Protein AF-A0A532DYG7-F1 (afdb_monomer)

Solvent-accessible surface area (backbone atoms only — not comparable to full-atom values): 8992 Å² total; per-residue (Å²): 130,86,77,82,72,82,73,44,49,71,53,48,84,59,53,88,91,52,61,64,83,60,21,66,34,11,36,76,62,53,56,80,56,55,78,90,73,61,58,66,70,46,57,35,25,35,69,78,45,66,40,47,64,66,58,47,53,51,52,26,64,74,73,66,54,69,50,48,54,53,65,29,61,66,46,5,50,76,74,38,95,76,55,45,45,37,45,50,66,70,53,54,53,52,52,41,48,57,46,70,60,60,69,21,81,78,62,80,89,90,77,87,77,89,83,78,87,89,68,92,48,43,69,69,42,71,48,67,32,75,52,67,35,80,52,74,46,80,74,51,100,90,44,62,49,102

Nearest PDB structures (foldseek):
  4ffu-assembly1_D  TM=8.639E-01  e=2.431E-09  Sinorhizobium meliloti 1021
  1q6w-assembly2_C  TM=9.098E-01  e=3.555E-08  Archaeoglobus fulgidus DSM 4304
  4ffu-assembly2_K  TM=9.019E-01  e=3.109E-08  Sinorhizobium meliloti 1021
  6jql-assembly1_C  TM=9.135E-01  e=8.130E-06  Escherichia coli K-12
  8vwr-assembly1_B  TM=8.044E-01  e=3.975E-04  Comamonas testosteroni KF-1

Secondary structure (DSSP, 8-state):
-------TTS-----TTS-HHHHTSPB---SS--GGG--TT-EEEPPPEEPPHHHHHHHHHHHT---HHHH-HHHHHHT-TTSSPBPPHHHHHHHHHHTT--S-TT-------S----S--BTT-EE--EEE----EEEETTEEE-

Foldseek 3Di:
DPDDDPPAQVDFPQDPPDDRVQRRTGEDDDAADDLVNDDAFRKHKFDKDAAALCLQVVVCVVVVVCDCLAPPQCCCQPPNPNNGHFRDPVSVVVVQCVRVDYSHPNDDDPDDPDDDDPDTHHHGDMDMYMDGRHDKDCDDPRDIDD

Sequence (146 aa):
MSGFAPTVGVASTHPTNMPRDHSDLPVWNAENWFYEDWPVGQKIRSLRRTIAEGDSHLFNTLVLDIHPYVQDQMFAETQGIFGKRLVAGAFVFSAGLGLVATNCINAFSYGYDKLRFIKPVFIGDTIYSIRSNLDKKPKYKEMGLI

pLDDT: mean 89.7, std 11.92, range [41.62, 98.62]

Mean predicted aligned error: 5.38 Å

Radius of gyration: 18.51 Å; Cα contacts (8 Å, |Δi|>4): 210; chains: 1; bounding box: 52×38×47 Å

Structure (mmCIF, N/CA/C/O backbone):
data_AF-A0A532DYG7-F1
#
_entry.id   AF-A0A532DYG7-F1
#
loop_
_atom_site.group_PDB
_atom_site.id
_atom_site.type_symbol
_atom_site.label_atom_id
_atom_site.label_alt_id
_atom_site.label_comp_id
_atom_site.label_asym_id
_atom_site.label_entity_id
_atom_site.label_seq_id
_atom_site.pdbx_PDB_ins_code
_atom_site.Cartn_x
_atom_site.Cartn_y
_atom_site.Cartn_z
_atom_site.occupancy
_atom_site.B_iso_or_equiv
_atom_site.auth_seq_id
_atom_site.auth_comp_id
_atom_site.auth_asym_id
_atom_site.auth_atom_id
_atom_site.pdbx_PDB_model_num
ATOM 1 N N . MET A 1 1 ? 31.269 -13.4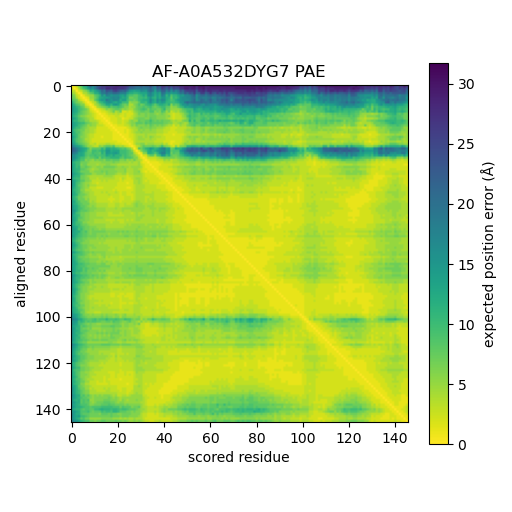57 -20.262 1.00 41.62 1 MET A N 1
ATOM 2 C CA . MET A 1 1 ? 30.630 -13.061 -18.990 1.00 41.62 1 MET A CA 1
ATOM 3 C C . MET A 1 1 ? 29.280 -13.751 -18.948 1.00 41.62 1 MET A C 1
ATOM 5 O O . MET A 1 1 ? 28.461 -13.467 -19.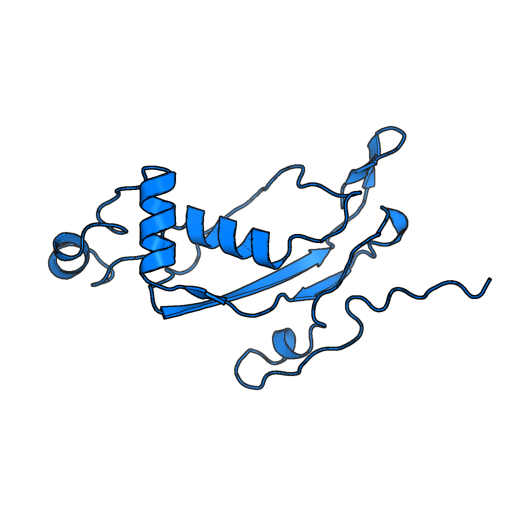810 1.00 41.62 1 MET A O 1
ATOM 9 N N . SER A 1 2 ? 29.087 -14.732 -18.065 1.00 46.19 2 SER A N 1
ATOM 10 C CA . SER A 1 2 ? 27.777 -15.366 -17.880 1.00 46.19 2 SER A CA 1
ATOM 11 C C . SER A 1 2 ? 26.797 -14.295 -17.403 1.00 46.19 2 SER A C 1
ATOM 13 O O . SER A 1 2 ? 27.028 -13.696 -16.353 1.00 46.19 2 SER A O 1
ATOM 15 N N . GLY A 1 3 ? 25.771 -14.004 -18.204 1.00 52.50 3 GLY A N 1
ATOM 16 C CA . GLY A 1 3 ? 24.754 -13.014 -17.865 1.00 52.50 3 GLY A CA 1
ATOM 17 C C . GLY A 1 3 ? 24.125 -13.347 -16.516 1.00 52.50 3 GLY A C 1
ATOM 18 O O . GLY A 1 3 ? 23.716 -14.483 -16.284 1.00 52.50 3 GLY A O 1
ATOM 19 N N . PHE A 1 4 ? 24.101 -12.373 -15.611 1.00 48.94 4 PHE A N 1
ATOM 20 C CA . PHE A 1 4 ? 23.389 -12.495 -14.349 1.00 48.94 4 PHE A CA 1
ATOM 21 C C . PHE A 1 4 ? 21.893 -12.589 -14.669 1.00 48.94 4 PHE A C 1
ATOM 23 O O . PHE A 1 4 ? 21.295 -11.615 -15.120 1.00 48.94 4 PHE A O 1
ATOM 30 N N . ALA A 1 5 ? 21.299 -13.773 -14.507 1.00 56.75 5 ALA A N 1
ATOM 31 C CA . ALA A 1 5 ? 19.856 -13.927 -14.633 1.00 56.75 5 ALA A CA 1
ATOM 32 C C . ALA A 1 5 ? 19.191 -13.208 -13.445 1.00 56.75 5 ALA A C 1
ATOM 34 O O . ALA A 1 5 ? 19.577 -13.477 -12.304 1.00 56.75 5 ALA A O 1
ATOM 35 N N . PRO A 1 6 ? 18.218 -12.307 -13.667 1.00 55.75 6 PRO A N 1
ATOM 36 C CA . PRO A 1 6 ? 17.517 -11.648 -12.574 1.00 55.75 6 PRO A CA 1
ATOM 37 C C . PRO A 1 6 ? 16.889 -12.691 -11.638 1.00 55.75 6 PRO A C 1
ATOM 39 O O . PRO A 1 6 ? 16.025 -13.461 -12.044 1.00 55.75 6 PRO A O 1
ATOM 42 N N . THR A 1 7 ? 17.316 -12.721 -10.374 1.00 56.41 7 THR A N 1
ATOM 43 C CA . THR A 1 7 ? 16.785 -13.629 -9.335 1.00 56.41 7 THR A CA 1
ATOM 44 C C . THR A 1 7 ? 15.514 -13.094 -8.667 1.00 56.41 7 THR A C 1
ATOM 46 O O . THR A 1 7 ? 14.953 -13.701 -7.753 1.00 56.41 7 THR A O 1
ATOM 49 N N . VAL A 1 8 ? 15.044 -11.944 -9.137 1.00 60.84 8 VAL A N 1
ATOM 50 C CA . VAL A 1 8 ? 13.891 -11.218 -8.622 1.00 60.84 8 VAL A CA 1
ATOM 51 C C . VAL A 1 8 ? 12.607 -11.908 -9.038 1.00 60.84 8 VAL A C 1
ATOM 53 O O . VAL A 1 8 ? 12.398 -12.168 -10.222 1.00 60.84 8 VAL A O 1
ATOM 56 N N . GLY A 1 9 ? 11.698 -12.135 -8.095 1.00 65.75 9 GLY A N 1
ATOM 57 C CA . GLY A 1 9 ? 10.432 -12.755 -8.455 1.00 65.75 9 GLY A CA 1
ATOM 58 C C . GLY A 1 9 ? 10.599 -14.225 -8.870 1.00 65.75 9 GLY A C 1
ATOM 59 O O . GLY A 1 9 ? 9.803 -14.728 -9.654 1.00 65.75 9 GLY A O 1
ATOM 60 N N . VAL A 1 10 ? 11.626 -14.918 -8.368 1.00 72.25 10 VAL A N 1
ATOM 61 C CA . VAL A 1 10 ? 11.889 -16.326 -8.720 1.00 72.25 10 VAL A CA 1
ATOM 62 C C . VAL A 1 10 ? 11.313 -17.305 -7.695 1.00 72.25 10 VAL A C 1
ATOM 64 O O . VAL A 1 10 ? 10.909 -18.404 -8.062 1.00 72.25 10 VAL A O 1
ATOM 67 N N . ALA A 1 11 ? 11.223 -16.916 -6.420 1.00 72.38 11 ALA A N 1
ATOM 68 C CA . ALA A 1 11 ? 10.722 -17.781 -5.355 1.00 72.38 11 ALA A CA 1
ATOM 69 C C . ALA A 1 11 ? 9.679 -17.073 -4.484 1.00 72.38 11 ALA A C 1
ATOM 71 O O . ALA A 1 11 ? 9.752 -15.866 -4.238 1.00 72.38 11 ALA A O 1
ATOM 72 N N . SER A 1 12 ? 8.714 -17.845 -3.990 1.00 81.62 12 SER A N 1
ATOM 73 C CA . SER A 1 12 ? 7.756 -17.405 -2.980 1.00 81.62 12 SER A CA 1
ATOM 74 C C . SER A 1 12 ? 8.029 -18.080 -1.637 1.00 81.62 12 SER A C 1
ATOM 76 O O . SER A 1 12 ? 8.619 -19.153 -1.564 1.00 81.62 12 SER A O 1
ATOM 78 N N . THR A 1 13 ? 7.555 -17.464 -0.555 1.00 80.44 13 THR A N 1
ATOM 79 C CA . THR A 1 13 ? 7.546 -18.056 0.790 1.00 80.44 13 THR A CA 1
ATOM 80 C C . THR A 1 13 ? 6.323 -18.937 1.074 1.00 80.44 13 THR A C 1
ATOM 82 O O . THR A 1 13 ? 6.209 -19.448 2.183 1.00 80.44 13 THR A O 1
ATOM 85 N N . HIS A 1 14 ? 5.399 -19.079 0.113 1.00 83.81 14 HIS A N 1
ATOM 86 C CA . HIS A 1 14 ? 4.172 -19.893 0.198 1.00 83.81 14 HIS A CA 1
ATOM 87 C C . HIS A 1 14 ? 3.432 -19.830 1.557 1.00 83.81 14 HIS A C 1
ATOM 89 O O . HIS A 1 14 ? 3.178 -20.861 2.182 1.00 83.81 14 HIS A O 1
ATOM 95 N N . PRO A 1 15 ? 3.085 -18.627 2.059 1.00 85.44 15 PRO A N 1
ATOM 96 C CA . PRO A 1 15 ? 2.367 -18.490 3.323 1.00 85.44 15 PRO A CA 1
ATOM 97 C C . PRO A 1 15 ? 0.960 -19.097 3.238 1.00 85.44 15 PRO A C 1
ATOM 99 O O . PRO A 1 15 ? 0.229 -18.857 2.283 1.00 85.44 15 PRO A O 1
ATOM 102 N N . THR A 1 16 ? 0.545 -19.819 4.277 1.00 88.38 16 THR A N 1
ATOM 103 C CA . THR A 1 16 ? -0.746 -20.534 4.325 1.00 88.38 16 THR A CA 1
ATOM 104 C C . THR A 1 16 ? -1.934 -19.670 4.758 1.00 88.38 16 THR A C 1
ATOM 106 O O . THR A 1 16 ? -3.073 -20.123 4.723 1.00 88.38 16 THR A O 1
ATOM 109 N N . ASN A 1 17 ? -1.692 -18.426 5.172 1.00 88.00 17 ASN A N 1
ATOM 110 C CA . ASN A 1 17 ? -2.698 -17.505 5.712 1.00 88.00 17 ASN A CA 1
ATOM 111 C C . ASN A 1 17 ? -3.091 -16.383 4.737 1.00 88.00 17 ASN A C 1
ATOM 113 O O . ASN A 1 17 ? -3.470 -15.288 5.154 1.00 88.00 17 ASN A O 1
ATOM 117 N N . MET A 1 18 ? -2.982 -16.641 3.437 1.00 90.50 18 MET A N 1
ATOM 118 C CA . MET A 1 18 ? -3.497 -15.778 2.376 1.00 90.50 18 MET A CA 1
ATOM 119 C C . MET A 1 18 ? -4.041 -16.640 1.228 1.00 90.50 18 MET A C 1
ATOM 121 O O . MET A 1 18 ? -3.767 -17.841 1.201 1.00 90.50 18 MET A O 1
ATOM 125 N N . PRO A 1 19 ? -4.810 -16.060 0.289 1.00 92.62 19 PRO A N 1
ATOM 126 C CA . PRO A 1 19 ? -5.271 -16.781 -0.892 1.00 92.62 19 PRO A CA 1
ATOM 127 C C . PRO A 1 19 ? -4.114 -17.452 -1.639 1.00 92.62 19 PRO A C 1
ATOM 129 O O . PRO A 1 19 ? -3.027 -16.882 -1.748 1.00 92.62 19 PRO A O 1
ATOM 132 N N . ARG A 1 20 ? -4.335 -18.674 -2.135 1.00 89.56 20 ARG A N 1
ATOM 133 C CA . ARG A 1 20 ? -3.271 -19.500 -2.727 1.00 89.56 20 ARG A CA 1
ATOM 134 C C . ARG A 1 20 ? -2.645 -18.854 -3.964 1.00 89.56 20 ARG A C 1
ATOM 136 O O . ARG A 1 20 ? -1.430 -18.835 -4.129 1.00 89.56 20 ARG A O 1
ATOM 143 N N . ASP A 1 21 ? -3.488 -18.261 -4.795 1.00 92.50 21 ASP A N 1
ATOM 144 C CA . ASP A 1 21 ? -3.090 -17.484 -5.964 1.00 92.50 21 ASP A CA 1
ATOM 145 C C . ASP A 1 21 ? -2.205 -16.280 -5.607 1.00 92.50 21 ASP A C 1
ATOM 147 O O . ASP A 1 21 ? -1.388 -15.863 -6.422 1.00 92.50 21 ASP A O 1
ATOM 151 N N . HIS A 1 22 ? -2.311 -15.749 -4.386 1.00 92.50 22 HIS A N 1
ATOM 152 C CA . HIS A 1 22 ? -1.414 -14.715 -3.874 1.00 92.50 22 HIS A CA 1
ATOM 153 C C . HIS A 1 22 ? -0.157 -15.316 -3.236 1.00 92.50 22 HIS A C 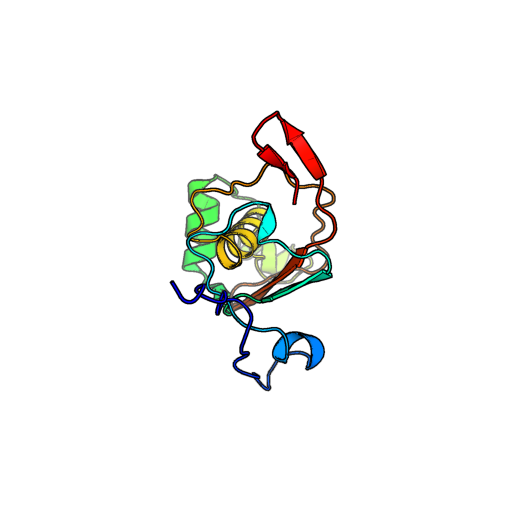1
ATOM 155 O O . HIS A 1 22 ? 0.939 -14.788 -3.426 1.00 92.50 22 HIS A O 1
ATOM 161 N N . SER A 1 23 ? -0.286 -16.415 -2.486 1.00 89.75 23 SER A N 1
ATOM 162 C CA . SER A 1 23 ? 0.847 -17.063 -1.818 1.00 89.75 23 SER A CA 1
ATOM 163 C C . SER A 1 23 ? 1.854 -17.636 -2.801 1.00 89.75 23 SER A C 1
ATOM 165 O O . SER A 1 23 ? 3.026 -17.726 -2.458 1.00 89.75 23 SER A O 1
ATOM 167 N N . ASP A 1 24 ? 1.428 -18.004 -4.005 1.00 90.00 24 ASP A N 1
ATOM 168 C CA . ASP A 1 24 ? 2.304 -18.541 -5.048 1.00 90.00 24 ASP A CA 1
ATOM 169 C C . ASP A 1 24 ? 3.053 -17.438 -5.809 1.00 90.00 24 ASP A C 1
ATOM 171 O O . ASP A 1 24 ? 4.044 -17.719 -6.483 1.00 90.00 24 ASP A O 1
ATOM 175 N N . LEU A 1 25 ? 2.649 -16.169 -5.647 1.00 88.56 25 LEU A N 1
ATOM 176 C CA . LEU A 1 25 ? 3.378 -15.051 -6.231 1.00 88.56 25 LEU A CA 1
ATOM 177 C C . LEU A 1 25 ? 4.745 -14.897 -5.567 1.00 88.56 25 LEU A C 1
ATOM 179 O O . LEU A 1 25 ? 4.838 -14.866 -4.330 1.00 88.56 25 LEU A O 1
ATOM 183 N N . PRO A 1 26 ? 5.799 -14.740 -6.375 1.00 85.31 26 PRO A N 1
ATOM 184 C CA . PRO A 1 26 ? 7.143 -14.647 -5.862 1.00 85.31 26 PRO A CA 1
ATOM 185 C C . PRO A 1 26 ? 7.362 -13.319 -5.127 1.00 85.31 26 PRO A C 1
ATOM 187 O O . PRO A 1 26 ? 6.722 -12.297 -5.413 1.00 85.31 26 PRO A O 1
ATOM 190 N N . VAL A 1 27 ? 8.258 -13.356 -4.142 1.00 75.81 27 VAL A N 1
ATOM 191 C CA . VAL A 1 27 ? 8.564 -12.215 -3.277 1.00 75.81 27 VAL A CA 1
ATOM 192 C C . VAL A 1 27 ? 9.711 -11.397 -3.869 1.00 75.81 27 VAL A C 1
ATOM 194 O O . VAL A 1 27 ? 10.610 -11.911 -4.530 1.00 75.81 27 VAL A O 1
ATOM 197 N N . TRP A 1 28 ? 9.607 -10.095 -3.634 1.00 70.69 28 TRP A N 1
ATOM 198 C CA . TRP A 1 28 ? 10.569 -9.025 -3.866 1.00 70.69 28 TRP A CA 1
ATOM 199 C C . TRP A 1 28 ? 12.063 -9.364 -4.010 1.00 70.69 28 TRP A C 1
ATOM 201 O O . TRP A 1 28 ? 12.585 -10.081 -3.162 1.00 70.69 28 TRP A O 1
ATOM 211 N N . ASN A 1 29 ? 12.737 -8.706 -4.978 1.00 58.03 29 ASN A N 1
ATOM 212 C CA . ASN A 1 29 ? 14.034 -8.000 -4.828 1.00 58.03 29 ASN A CA 1
ATOM 213 C C . ASN A 1 29 ? 14.575 -7.390 -6.159 1.00 58.03 29 ASN A C 1
ATOM 215 O O . ASN A 1 29 ? 15.327 -8.081 -6.823 1.00 58.03 29 ASN A O 1
ATOM 219 N N . ALA A 1 30 ? 14.260 -6.152 -6.584 1.00 60.59 30 ALA A N 1
ATOM 220 C CA . ALA A 1 30 ? 14.904 -5.534 -7.775 1.00 60.59 30 ALA A CA 1
ATOM 221 C C . ALA A 1 30 ? 15.726 -4.283 -7.426 1.00 60.59 30 ALA A C 1
ATOM 223 O O . ALA A 1 30 ? 15.167 -3.296 -6.945 1.00 60.59 30 ALA A O 1
ATOM 224 N N . GLU A 1 31 ? 17.026 -4.300 -7.740 1.00 66.56 31 GLU A N 1
ATOM 225 C CA . GLU A 1 31 ? 17.945 -3.178 -7.466 1.00 66.56 31 GLU A CA 1
ATOM 226 C C . GLU A 1 31 ? 18.460 -2.461 -8.726 1.00 66.56 31 GLU A C 1
ATOM 228 O O . GLU A 1 31 ? 18.803 -1.287 -8.651 1.00 66.56 31 GLU A O 1
ATOM 233 N N . ASN A 1 32 ? 18.487 -3.108 -9.900 1.00 73.00 32 ASN A N 1
ATOM 234 C CA . ASN A 1 32 ? 19.091 -2.517 -11.105 1.00 73.00 32 ASN A CA 1
ATOM 235 C C . ASN A 1 32 ? 18.407 -2.947 -12.414 1.00 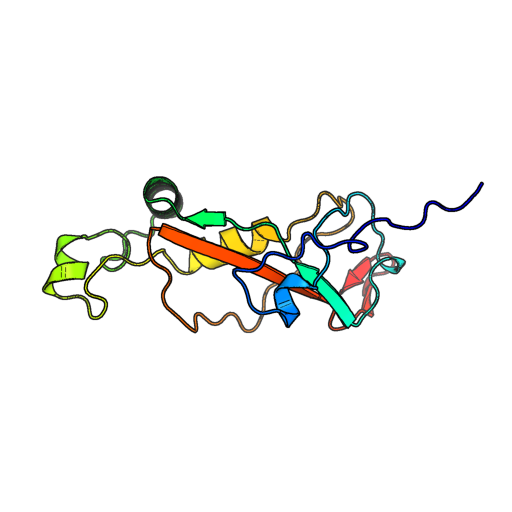73.00 32 ASN A C 1
ATOM 237 O O . ASN A 1 32 ? 19.053 -3.444 -13.331 1.00 73.00 32 ASN A O 1
ATOM 241 N N . TRP A 1 33 ? 17.084 -2.823 -12.481 1.00 82.62 33 TRP A N 1
ATOM 242 C CA . TRP A 1 33 ? 16.339 -3.100 -13.710 1.00 82.62 33 TRP A CA 1
ATOM 243 C C . TRP A 1 33 ? 16.350 -1.899 -14.652 1.00 82.62 33 TRP A C 1
ATOM 245 O O . TRP A 1 33 ? 16.225 -0.755 -14.216 1.00 82.62 33 TRP A O 1
ATOM 255 N N . PHE A 1 34 ? 16.472 -2.170 -15.945 1.00 87.25 34 PHE A N 1
ATOM 256 C CA . PHE A 1 34 ? 16.175 -1.225 -17.017 1.00 87.25 34 PHE A CA 1
ATOM 257 C C . PHE A 1 34 ? 14.798 -1.514 -17.583 1.00 87.25 34 PHE A C 1
ATOM 259 O O . PHE A 1 34 ? 14.172 -2.502 -17.211 1.00 87.25 34 PHE A O 1
ATOM 266 N N . TYR A 1 35 ? 14.320 -0.657 -18.487 1.00 88.44 35 TYR A N 1
ATOM 267 C CA . TYR A 1 35 ? 13.039 -0.835 -19.163 1.00 88.44 35 TYR A CA 1
ATOM 268 C C . TYR A 1 35 ? 12.896 -2.297 -19.620 1.00 88.44 35 TYR A C 1
ATOM 270 O O . TYR A 1 35 ? 11.953 -2.973 -19.220 1.00 88.44 35 TYR A O 1
ATOM 278 N N . GLU A 1 36 ? 13.852 -2.827 -20.381 1.00 86.50 36 GLU A N 1
ATOM 279 C CA . GLU A 1 36 ? 13.917 -4.179 -20.966 1.00 86.50 36 GLU A CA 1
ATOM 280 C C . GLU A 1 36 ? 13.638 -5.316 -19.971 1.00 86.50 36 GLU A C 1
ATOM 282 O O . GLU A 1 36 ? 13.007 -6.299 -20.355 1.00 86.50 36 GLU A O 1
ATOM 287 N N . ASP A 1 37 ? 13.990 -5.138 -18.698 1.00 84.81 37 ASP A N 1
ATOM 288 C CA . ASP A 1 37 ? 13.852 -6.146 -17.642 1.00 84.81 37 ASP A CA 1
ATOM 289 C C . ASP A 1 37 ? 12.436 -6.232 -17.042 1.00 84.81 37 ASP A C 1
ATOM 291 O O . ASP A 1 37 ? 12.204 -7.003 -16.112 1.00 84.81 37 ASP A O 1
ATOM 295 N N . TRP A 1 38 ? 11.477 -5.454 -17.563 1.00 84.81 38 TRP A N 1
ATOM 296 C CA . TRP A 1 38 ? 10.069 -5.464 -17.149 1.00 84.81 38 TRP A CA 1
ATOM 297 C C . TRP A 1 38 ? 9.190 -6.249 -18.130 1.00 84.81 38 TRP A C 1
ATOM 299 O O . TRP A 1 38 ? 8.589 -5.656 -19.034 1.00 84.81 38 TRP A O 1
ATOM 309 N N . PRO A 1 39 ? 9.065 -7.578 -17.969 1.00 85.50 39 PRO A N 1
ATOM 310 C CA . PRO A 1 39 ? 8.146 -8.364 -18.773 1.00 85.50 39 PRO A CA 1
ATOM 311 C C . PRO A 1 39 ? 6.693 -8.016 -18.436 1.00 85.50 39 PRO A C 1
ATOM 313 O O . PRO A 1 39 ? 6.299 -7.945 -17.266 1.00 85.50 39 PRO A O 1
ATOM 316 N N . VAL A 1 40 ? 5.884 -7.825 -19.478 1.00 91.06 40 VAL A N 1
ATOM 317 C CA . VAL A 1 40 ? 4.427 -7.678 -19.361 1.00 91.06 40 VAL A CA 1
ATOM 318 C C . VAL A 1 40 ? 3.828 -8.981 -18.823 1.00 91.06 40 VAL A C 1
ATOM 320 O O . VAL A 1 40 ? 4.267 -10.074 -19.174 1.00 91.06 40 VAL A O 1
ATOM 323 N N . GLY A 1 41 ? 2.837 -8.869 -17.940 1.00 90.88 41 GLY A N 1
ATOM 324 C CA . GLY A 1 41 ? 2.180 -9.999 -17.282 1.00 90.88 41 GLY A CA 1
ATOM 325 C C . GLY A 1 41 ? 2.889 -10.500 -16.023 1.00 90.88 41 GLY A C 1
ATOM 326 O O . GLY A 1 41 ? 2.289 -11.253 -15.254 1.00 90.88 41 GLY A O 1
ATOM 327 N N . GLN A 1 42 ? 4.123 -10.061 -15.756 1.00 87.88 42 GLN A N 1
ATOM 328 C CA . GLN A 1 42 ? 4.820 -10.405 -14.520 1.00 87.88 42 GLN A CA 1
ATOM 329 C C . GLN A 1 42 ? 4.068 -9.868 -13.305 1.00 87.88 42 GLN A C 1
ATOM 331 O O . GLN A 1 42 ? 3.661 -8.702 -13.261 1.00 87.88 42 GLN A O 1
ATOM 336 N N . LYS A 1 43 ? 3.931 -10.734 -12.300 1.00 90.19 43 LYS A N 1
ATOM 337 C CA . LYS A 1 43 ? 3.343 -10.404 -11.008 1.00 90.19 43 LYS A CA 1
ATOM 338 C C . LYS A 1 43 ? 4.336 -10.672 -9.893 1.00 90.19 43 LYS A C 1
ATOM 340 O O . LYS A 1 43 ? 4.978 -11.718 -9.870 1.00 90.19 43 LYS A O 1
ATOM 345 N N . ILE A 1 44 ? 4.413 -9.743 -8.953 1.00 88.75 44 ILE A N 1
ATOM 346 C CA . ILE A 1 44 ? 5.192 -9.884 -7.722 1.00 88.75 44 ILE A CA 1
ATOM 347 C C . ILE A 1 44 ? 4.328 -9.471 -6.538 1.00 88.75 44 ILE A C 1
ATOM 349 O O . ILE A 1 44 ? 3.421 -8.646 -6.689 1.00 88.75 44 ILE A O 1
ATOM 353 N N . ARG A 1 45 ? 4.634 -9.998 -5.352 1.00 91.38 45 ARG A N 1
ATOM 354 C CA . ARG A 1 45 ? 4.049 -9.493 -4.106 1.00 91.38 45 ARG A CA 1
ATOM 355 C C . ARG A 1 45 ? 5.102 -8.950 -3.156 1.00 91.38 45 ARG A C 1
ATOM 357 O O . ARG A 1 45 ? 6.257 -9.380 -3.151 1.00 91.38 45 ARG A O 1
ATOM 364 N N . SER A 1 46 ? 4.659 -8.041 -2.304 1.00 90.50 46 SER A N 1
ATOM 365 C CA . SER A 1 46 ? 5.453 -7.520 -1.204 1.00 90.50 46 SER A CA 1
ATOM 366 C C . SER A 1 46 ? 5.498 -8.474 -0.007 1.00 90.50 46 SER A C 1
ATOM 368 O O . SER A 1 46 ? 4.761 -9.465 0.090 1.00 90.50 46 SER A O 1
ATOM 370 N N . LEU A 1 47 ? 6.322 -8.106 0.975 1.00 88.56 47 LEU A N 1
ATOM 371 C CA . LEU A 1 47 ? 6.145 -8.563 2.350 1.00 88.56 47 LEU A CA 1
ATOM 372 C C . LEU A 1 47 ? 4.817 -8.044 2.930 1.00 88.56 47 LEU A C 1
ATOM 374 O O . LEU A 1 47 ? 4.154 -7.173 2.361 1.00 88.56 47 LEU A O 1
ATOM 378 N N . ARG A 1 48 ? 4.424 -8.607 4.072 1.00 92.06 48 ARG A N 1
ATOM 379 C CA . ARG A 1 48 ? 3.240 -8.180 4.823 1.00 92.06 48 ARG A CA 1
ATOM 380 C C . ARG A 1 48 ? 3.621 -7.097 5.827 1.00 92.06 48 ARG A C 1
ATOM 382 O O . ARG A 1 48 ? 4.694 -7.171 6.420 1.00 92.06 48 ARG A O 1
ATOM 389 N N . ARG A 1 49 ? 2.717 -6.148 6.054 1.00 94.38 49 ARG A N 1
ATOM 390 C CA . ARG A 1 49 ? 2.845 -5.099 7.067 1.00 94.38 49 ARG A CA 1
ATOM 391 C C . ARG A 1 49 ? 1.560 -5.003 7.871 1.00 94.38 49 ARG A C 1
ATOM 393 O O . ARG A 1 49 ? 0.501 -4.743 7.309 1.00 94.38 49 ARG A O 1
ATOM 400 N N . THR A 1 50 ? 1.666 -5.193 9.178 1.00 97.75 50 THR A N 1
ATOM 401 C CA . THR A 1 50 ? 0.590 -4.887 10.124 1.00 97.75 50 THR A CA 1
ATOM 402 C C . THR A 1 50 ? 0.613 -3.399 10.438 1.00 97.75 50 THR A C 1
ATOM 404 O O . THR A 1 50 ? 1.678 -2.852 10.717 1.00 97.75 50 THR A O 1
ATOM 407 N N . ILE A 1 51 ? -0.541 -2.740 10.363 1.00 98.19 51 ILE A N 1
ATOM 408 C CA . ILE A 1 51 ? -0.662 -1.311 10.650 1.00 98.19 51 ILE A CA 1
ATOM 409 C C . ILE A 1 51 ? -0.880 -1.123 12.148 1.00 98.19 51 ILE A C 1
ATOM 411 O O . ILE A 1 51 ? -1.881 -1.578 12.701 1.00 98.19 51 ILE A O 1
ATOM 415 N N . ALA A 1 52 ? 0.061 -0.447 12.802 1.00 98.06 52 ALA A N 1
ATOM 416 C CA . ALA A 1 52 ? -0.036 -0.108 14.215 1.00 98.06 52 ALA A CA 1
ATOM 417 C C . ALA A 1 52 ? -0.754 1.237 14.435 1.00 98.06 52 ALA A C 1
ATOM 419 O O . ALA A 1 52 ? -0.815 2.080 13.542 1.00 98.06 52 ALA A O 1
ATOM 420 N N . GLU A 1 53 ? -1.240 1.467 15.659 1.00 97.69 53 GLU A N 1
ATOM 421 C CA . GLU A 1 53 ? -1.829 2.750 16.081 1.00 97.69 53 GLU A CA 1
ATOM 422 C C . GLU A 1 53 ? -0.865 3.921 15.844 1.00 97.69 53 GLU A C 1
ATOM 424 O O . GLU A 1 53 ? -1.236 4.934 15.253 1.00 97.69 53 GLU A O 1
ATOM 429 N N . GLY A 1 54 ? 0.395 3.751 16.260 1.00 98.12 54 GLY A N 1
ATOM 430 C CA . GLY A 1 54 ? 1.427 4.777 16.125 1.00 98.12 54 GLY A CA 1
ATOM 431 C C . GLY A 1 54 ? 1.697 5.166 14.672 1.00 98.12 54 GLY A C 1
ATOM 432 O O . GLY A 1 54 ? 1.890 6.345 14.396 1.00 98.12 54 GLY A O 1
ATOM 433 N N . ASP A 1 55 ? 1.633 4.210 13.740 1.00 97.44 55 ASP A N 1
ATOM 434 C CA . ASP A 1 55 ? 1.794 4.479 12.309 1.00 97.44 55 ASP A CA 1
ATOM 435 C C . ASP A 1 55 ? 0.676 5.393 11.789 1.00 97.44 55 ASP A C 1
ATOM 437 O O . ASP A 1 55 ? 0.940 6.376 11.094 1.00 97.44 55 ASP A O 1
ATOM 441 N N . SER A 1 56 ? -0.575 5.069 12.141 1.00 97.62 56 SER A N 1
ATOM 442 C CA . SER A 1 56 ? -1.748 5.846 11.733 1.00 97.62 56 SER A CA 1
ATOM 443 C C . SER A 1 56 ? -1.705 7.248 12.333 1.00 97.62 56 SER A C 1
ATOM 445 O O . SER A 1 56 ? -1.896 8.230 11.621 1.00 97.62 56 SER A O 1
ATOM 447 N N . HIS A 1 57 ? -1.401 7.357 13.629 1.00 97.94 57 HIS A N 1
ATOM 448 C CA . HIS A 1 57 ? -1.304 8.646 14.304 1.00 97.94 57 HIS A CA 1
ATOM 449 C C . HIS A 1 57 ? -0.183 9.518 13.718 1.00 97.94 57 HIS A C 1
ATOM 451 O O . HIS A 1 57 ? -0.401 10.699 13.436 1.00 97.94 57 HIS A O 1
ATOM 457 N N . LEU A 1 58 ? 1.002 8.940 13.488 1.00 98.44 58 LEU A N 1
ATOM 458 C CA . LEU A 1 58 ? 2.142 9.651 12.913 1.00 98.44 58 LEU A CA 1
ATOM 459 C C . LEU A 1 58 ? 1.832 10.162 11.504 1.00 98.44 58 LEU A C 1
ATOM 461 O O . LEU A 1 58 ? 2.101 11.322 11.210 1.00 98.44 58 LEU A O 1
ATOM 465 N N . PHE A 1 59 ? 1.242 9.331 10.641 1.00 98.25 59 PHE A N 1
ATOM 466 C CA . PHE A 1 59 ? 0.863 9.767 9.298 1.00 98.25 59 PHE A CA 1
ATOM 467 C C . PHE A 1 59 ? -0.156 10.909 9.350 1.00 98.25 59 PHE A C 1
ATOM 469 O O . PHE A 1 59 ? 0.066 11.955 8.744 1.00 98.25 59 PHE A O 1
ATOM 476 N N . ASN A 1 60 ? -1.240 10.727 10.108 1.00 98.06 60 ASN A N 1
ATOM 477 C CA . ASN A 1 60 ? -2.328 11.698 10.216 1.00 98.06 60 ASN A CA 1
ATOM 478 C C . ASN A 1 60 ? -1.823 13.062 10.701 1.00 98.06 60 ASN A C 1
ATOM 480 O O . ASN A 1 60 ? -2.182 14.095 10.143 1.00 98.06 60 ASN A O 1
ATOM 484 N N . THR A 1 61 ? -0.945 13.077 11.706 1.00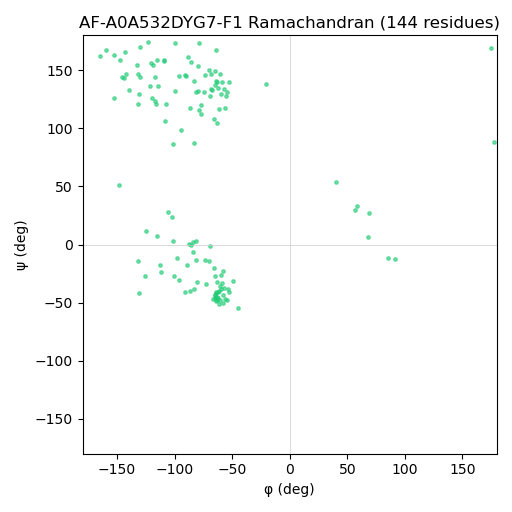 97.88 61 THR A N 1
ATOM 485 C CA . THR A 1 61 ? -0.359 14.317 12.238 1.00 97.88 61 THR A CA 1
ATOM 486 C C . THR A 1 61 ? 0.672 14.942 11.303 1.00 97.88 61 THR A C 1
ATOM 488 O O . THR A 1 61 ? 0.723 16.165 11.205 1.00 97.88 61 THR A O 1
ATOM 491 N N . LEU A 1 62 ? 1.442 14.133 10.569 1.00 98.31 62 LEU A N 1
ATOM 492 C CA . LEU A 1 62 ? 2.403 14.617 9.578 1.00 98.31 62 LEU A CA 1
ATOM 493 C C . LEU A 1 62 ? 1.717 15.358 8.422 1.00 98.31 62 LEU A C 1
ATOM 495 O O . LEU A 1 62 ? 2.227 16.378 7.965 1.00 98.31 62 LEU A O 1
ATOM 499 N N . VAL A 1 63 ? 0.578 14.848 7.945 1.00 97.62 63 VAL A N 1
ATOM 500 C CA . VAL A 1 63 ? -0.146 15.422 6.793 1.00 97.62 63 VAL A CA 1
ATOM 501 C C . VAL A 1 63 ? -1.358 16.270 7.185 1.00 97.62 63 VAL A C 1
ATOM 503 O O . VAL A 1 63 ? -2.061 16.766 6.307 1.00 97.62 63 VAL A O 1
ATOM 506 N N . LEU A 1 64 ? -1.598 16.446 8.488 1.00 97.19 64 LEU A N 1
ATOM 507 C CA . LEU A 1 64 ? -2.753 17.147 9.058 1.00 97.19 64 LEU A CA 1
ATOM 508 C C . LEU A 1 64 ? -4.117 16.555 8.640 1.00 97.19 64 LEU A C 1
ATOM 510 O O . LEU A 1 64 ? -5.110 17.277 8.545 1.00 97.19 64 LEU A O 1
ATOM 514 N N . ASP A 1 65 ? -4.190 15.235 8.438 1.00 96.75 65 ASP A N 1
ATOM 515 C CA . ASP A 1 65 ? -5.460 14.516 8.270 1.00 96.75 65 ASP A CA 1
ATOM 516 C C . ASP A 1 65 ? -6.059 14.186 9.644 1.00 96.75 65 ASP A C 1
ATOM 518 O O . ASP A 1 65 ? -5.809 13.138 10.240 1.00 96.75 65 ASP A O 1
ATOM 522 N N . ILE A 1 66 ? -6.830 15.135 10.172 1.00 96.56 66 ILE A N 1
ATOM 523 C CA . ILE A 1 66 ? -7.457 15.078 11.503 1.00 96.56 66 ILE A CA 1
ATOM 524 C C . ILE A 1 66 ? -8.949 14.721 11.418 1.00 96.56 66 ILE A C 1
ATOM 526 O O . ILE A 1 66 ? -9.732 15.070 12.302 1.00 96.56 66 ILE A O 1
ATOM 530 N N . HIS A 1 67 ? -9.378 14.057 10.339 1.00 97.75 67 HIS A N 1
ATOM 531 C CA . HIS A 1 67 ? -10.786 13.727 10.134 1.00 97.75 67 HIS A CA 1
ATOM 532 C C . HIS A 1 67 ? -11.335 12.851 11.291 1.00 97.75 67 HIS A C 1
ATOM 534 O O . HIS A 1 67 ? -10.660 11.906 11.711 1.00 97.75 67 HIS A O 1
ATOM 540 N N . PRO A 1 68 ? -12.573 13.070 11.787 1.00 98.06 68 PRO A N 1
ATOM 541 C CA . PRO A 1 68 ? -13.106 12.332 12.938 1.00 98.06 68 PRO A CA 1
ATOM 542 C C . PRO A 1 68 ? -13.037 10.802 12.807 1.00 98.06 68 PRO A C 1
ATOM 544 O O . PRO A 1 68 ? -12.611 10.120 13.730 1.00 98.06 68 PRO A O 1
ATOM 547 N N . TYR A 1 69 ? -13.339 10.247 11.625 1.00 98.00 69 TYR A N 1
ATOM 548 C CA . TYR A 1 69 ? -13.193 8.803 11.367 1.00 98.00 69 TYR A CA 1
ATOM 549 C C . TYR A 1 69 ? -11.786 8.227 11.575 1.00 98.00 69 TYR A C 1
ATOM 551 O O . TYR A 1 69 ? -11.683 7.018 11.762 1.00 98.00 69 TYR A O 1
ATOM 559 N N . VAL A 1 70 ? -10.722 9.029 11.518 1.00 97.62 70 VAL A N 1
ATOM 560 C CA . VAL A 1 70 ? -9.336 8.539 11.635 1.00 97.62 70 VAL A CA 1
ATOM 561 C C . VAL A 1 70 ? -8.641 9.012 12.909 1.00 97.62 70 VAL A C 1
ATOM 563 O O . VAL A 1 70 ? -7.646 8.408 13.304 1.00 97.62 70 VAL A O 1
ATOM 566 N N . GLN A 1 71 ? -9.159 10.050 13.578 1.00 97.44 71 GLN A N 1
ATOM 567 C CA . GLN A 1 71 ? -8.488 10.665 14.730 1.00 97.44 71 GLN A CA 1
ATOM 568 C C . GLN A 1 71 ? -9.375 10.881 15.966 1.00 97.44 71 GLN A C 1
ATOM 570 O O . GLN A 1 71 ? -8.840 11.075 17.054 1.00 97.44 71 GLN A O 1
ATOM 575 N N . ASP A 1 72 ? -10.702 10.788 15.858 1.00 97.81 72 ASP A N 1
ATOM 576 C CA . ASP A 1 72 ? -11.610 10.949 16.999 1.00 97.81 72 ASP A CA 1
ATOM 577 C C . ASP A 1 72 ? -12.233 9.602 17.388 1.00 97.81 72 ASP A C 1
ATOM 579 O O . ASP A 1 72 ? -13.101 9.062 16.699 1.00 97.81 72 ASP A O 1
ATOM 583 N N . GLN A 1 73 ? -11.773 9.045 18.512 1.00 97.38 73 GLN A N 1
ATOM 584 C CA . GLN A 1 73 ? -12.282 7.776 19.032 1.00 97.38 73 GLN A CA 1
ATOM 585 C C . GLN A 1 73 ? -13.753 7.880 19.455 1.00 97.38 73 GLN A C 1
ATOM 587 O O . GLN A 1 73 ? -14.540 6.992 19.131 1.00 97.38 73 GLN A O 1
ATOM 592 N N . MET A 1 74 ? -14.134 8.963 20.141 1.00 98.44 74 MET A N 1
ATOM 593 C CA . MET A 1 74 ? -15.492 9.136 20.662 1.00 98.44 74 MET A CA 1
ATOM 594 C C . MET A 1 74 ? -16.489 9.242 19.515 1.00 98.44 74 MET A C 1
ATOM 596 O O . MET A 1 74 ? -17.514 8.559 19.518 1.00 98.44 74 MET A O 1
ATOM 600 N N . PHE A 1 75 ? -16.173 10.052 18.505 1.00 98.62 75 PHE A N 1
ATOM 601 C CA . PHE A 1 75 ? -16.968 10.124 17.286 1.00 98.62 75 PHE A CA 1
ATOM 602 C C . PHE A 1 75 ? -17.063 8.754 16.608 1.00 98.62 75 PHE A C 1
ATOM 604 O O . PHE A 1 75 ? -18.166 8.305 16.297 1.00 98.62 75 PHE A O 1
ATOM 611 N N . ALA A 1 76 ? -15.933 8.075 16.390 1.00 97.81 76 ALA A N 1
ATOM 612 C CA . ALA A 1 76 ? -15.910 6.830 15.629 1.00 97.81 76 ALA A CA 1
ATOM 613 C C . ALA A 1 76 ? -16.726 5.700 16.283 1.00 97.81 76 ALA A C 1
ATOM 615 O O . ALA A 1 76 ? -17.305 4.888 15.561 1.00 97.81 76 ALA A O 1
ATOM 616 N N . GLU A 1 77 ? -16.794 5.663 17.617 1.00 97.81 77 GLU A N 1
ATOM 617 C CA . GLU A 1 77 ? -17.571 4.677 18.380 1.00 97.81 77 GLU A CA 1
ATOM 618 C C . GLU A 1 77 ? -19.052 5.045 18.531 1.00 97.81 77 GLU A C 1
ATOM 620 O O . GLU A 1 77 ? -19.905 4.161 18.492 1.00 97.81 77 GLU A O 1
ATOM 625 N N . THR A 1 78 ? -19.375 6.330 18.721 1.00 98.31 78 THR A N 1
ATOM 626 C CA . THR A 1 78 ? -20.739 6.750 19.106 1.00 98.31 78 THR A CA 1
ATOM 627 C C . THR A 1 78 ? -21.583 7.278 17.950 1.00 98.31 78 THR A C 1
ATOM 629 O O . THR A 1 78 ? -22.809 7.207 18.002 1.00 98.31 78 THR A O 1
ATOM 632 N N . GLN A 1 79 ? -20.945 7.819 16.913 1.00 98.25 79 GLN A N 1
ATOM 633 C CA . GLN A 1 79 ? -21.605 8.497 15.790 1.00 98.25 79 GLN A CA 1
ATOM 634 C C . GLN A 1 79 ? -21.197 7.908 14.433 1.00 98.25 79 GLN A C 1
ATOM 636 O O . GLN A 1 79 ? -21.953 7.984 13.464 1.00 98.25 79 GLN A O 1
ATOM 641 N N . GLY A 1 80 ? -19.997 7.333 14.349 1.00 96.69 80 GLY A N 1
ATOM 642 C CA . GLY A 1 80 ? -19.448 6.748 13.136 1.00 96.69 80 GLY A CA 1
ATOM 643 C C . GLY A 1 80 ? -20.091 5.413 12.756 1.00 96.69 80 GLY A C 1
ATOM 644 O O . GLY A 1 80 ? -20.398 4.578 13.600 1.00 96.69 80 GLY A O 1
ATOM 645 N N . ILE A 1 81 ? -20.214 5.158 11.452 1.00 97.56 81 ILE A N 1
ATOM 646 C CA . ILE A 1 81 ? -20.858 3.936 10.931 1.00 97.56 81 ILE A CA 1
ATOM 647 C C . ILE A 1 81 ? -20.022 2.654 11.087 1.00 97.56 81 ILE A C 1
ATOM 649 O O . ILE A 1 81 ? -20.534 1.557 10.881 1.00 97.56 81 ILE A O 1
ATOM 653 N N . PHE A 1 82 ? -18.730 2.778 11.404 1.00 96.56 82 PHE A N 1
ATOM 654 C CA . PHE A 1 82 ? -17.804 1.642 11.508 1.00 96.56 82 PHE A CA 1
ATOM 655 C C . PHE A 1 82 ? -17.587 1.165 12.950 1.00 96.56 82 PHE A C 1
ATOM 657 O O . PHE A 1 82 ? -16.983 0.110 13.146 1.00 96.56 82 PHE A O 1
ATOM 664 N N . GLY A 1 83 ? -18.035 1.938 13.947 1.00 96.81 83 GLY A N 1
ATOM 665 C CA . GLY A 1 83 ? -17.894 1.624 15.373 1.00 96.81 83 GLY A CA 1
ATOM 666 C C . GLY A 1 83 ? -16.461 1.663 15.922 1.00 96.81 83 GLY A C 1
ATOM 667 O O . GLY A 1 83 ? -16.238 1.251 17.054 1.00 96.81 83 GLY A O 1
ATOM 668 N N . LYS A 1 84 ? -15.478 2.100 15.126 1.00 96.88 84 LYS A N 1
ATOM 669 C CA . LYS A 1 84 ? -14.071 2.301 15.512 1.00 96.88 84 LYS A CA 1
ATOM 670 C C . LYS A 1 84 ? -13.344 3.145 14.464 1.00 96.88 84 LYS A C 1
ATOM 672 O O . LYS A 1 84 ? -13.810 3.255 13.326 1.00 96.88 84 LYS A O 1
ATOM 677 N N . ARG A 1 85 ? -12.194 3.721 14.835 1.00 97.50 85 ARG A N 1
ATOM 678 C CA . ARG A 1 85 ? -11.371 4.528 13.921 1.00 97.50 85 ARG A CA 1
ATOM 679 C C . ARG A 1 85 ? -10.841 3.707 12.746 1.00 97.50 85 ARG A C 1
ATOM 681 O O . ARG A 1 85 ? -10.417 2.560 12.899 1.00 97.50 85 ARG A O 1
ATOM 688 N N . LEU A 1 86 ? -10.853 4.339 11.581 1.00 97.62 86 LEU A N 1
ATOM 689 C CA . LEU A 1 86 ? -10.229 3.862 10.358 1.00 97.62 86 LEU A CA 1
ATOM 690 C C . LEU A 1 86 ? -8.759 4.269 10.314 1.00 97.62 86 LEU A C 1
ATOM 692 O O . LEU A 1 86 ? -8.355 5.284 10.876 1.00 97.62 86 LEU A O 1
ATOM 696 N N . VAL A 1 87 ? -7.988 3.527 9.532 1.00 98.38 87 VAL A N 1
ATOM 697 C CA . VAL A 1 87 ? -6.725 4.017 8.991 1.00 98.38 87 VAL A CA 1
ATOM 698 C C . VAL A 1 87 ? -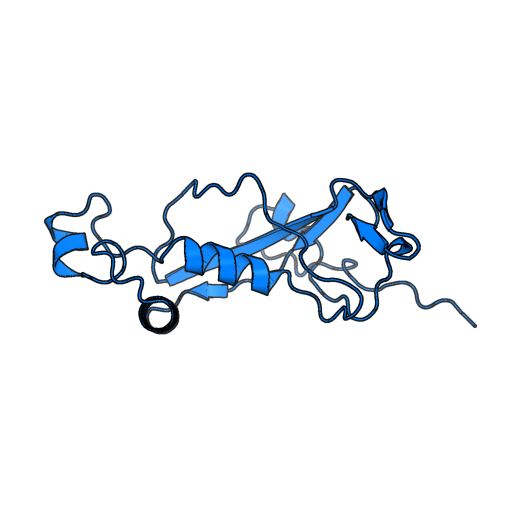7.039 4.911 7.792 1.00 98.38 87 VAL A C 1
ATOM 700 O O . VAL A 1 87 ? -7.816 4.523 6.914 1.00 98.38 87 VAL A O 1
ATOM 703 N N . ALA A 1 88 ? -6.438 6.101 7.735 1.00 98.12 88 ALA A N 1
ATOM 704 C CA . ALA A 1 88 ? -6.636 7.029 6.626 1.00 98.12 88 ALA A CA 1
ATOM 705 C C . ALA A 1 88 ? -6.321 6.359 5.280 1.00 98.12 88 ALA A C 1
ATOM 707 O O . ALA A 1 88 ? -5.263 5.751 5.102 1.00 98.12 88 ALA A O 1
ATOM 708 N N . GLY A 1 89 ? -7.217 6.492 4.298 1.00 97.75 89 GLY A N 1
ATOM 709 C CA . GLY A 1 89 ? -7.028 5.874 2.981 1.00 97.75 89 GLY A CA 1
ATOM 710 C C . GLY A 1 89 ? -5.724 6.320 2.307 1.00 97.75 89 GLY A C 1
ATOM 711 O O . GLY A 1 89 ? -5.017 5.505 1.714 1.00 97.75 89 GLY A O 1
ATOM 712 N N . ALA A 1 90 ? -5.346 7.592 2.469 1.00 97.25 90 ALA A N 1
ATOM 713 C CA . ALA A 1 90 ? -4.070 8.119 1.990 1.00 97.25 90 ALA A CA 1
ATOM 714 C C . ALA A 1 90 ? -2.862 7.395 2.610 1.00 97.25 90 ALA A C 1
ATOM 716 O O . ALA A 1 90 ? -1.895 7.102 1.899 1.00 97.25 90 ALA A O 1
ATOM 717 N N . PHE A 1 91 ? -2.933 7.036 3.898 1.00 98.25 91 PHE A N 1
ATOM 718 C CA . PHE A 1 91 ? -1.897 6.234 4.538 1.00 98.25 91 PHE A CA 1
ATOM 719 C C . PHE A 1 91 ? -1.861 4.818 3.961 1.00 98.25 91 PHE A C 1
ATOM 721 O O . PHE A 1 91 ? -0.794 4.347 3.576 1.00 98.25 91 PHE A O 1
ATOM 728 N N . VAL A 1 92 ? -3.018 4.159 3.824 1.00 98.12 92 VAL A N 1
ATOM 729 C CA . VAL A 1 92 ? -3.107 2.802 3.252 1.00 98.12 92 VAL A CA 1
ATOM 730 C C . VAL A 1 92 ? -2.497 2.758 1.849 1.00 98.12 92 VAL A C 1
ATOM 732 O O . VAL A 1 92 ? -1.688 1.879 1.555 1.00 98.12 92 VAL A O 1
ATOM 735 N N . PHE A 1 93 ? -2.840 3.728 0.997 1.00 97.31 93 PHE A N 1
ATOM 736 C CA . PHE A 1 93 ? -2.270 3.855 -0.343 1.00 97.31 93 PHE A CA 1
ATOM 737 C C . PHE A 1 93 ? -0.748 4.061 -0.297 1.00 97.31 93 PHE A C 1
ATOM 739 O O . PHE A 1 93 ? -0.014 3.342 -0.974 1.00 97.31 93 PHE A O 1
ATOM 746 N N . SER A 1 94 ? -0.267 4.978 0.545 1.00 96.75 94 SER A N 1
ATOM 747 C CA . SER A 1 94 ? 1.167 5.278 0.677 1.00 96.75 94 SER A CA 1
ATOM 748 C C . SER A 1 94 ? 1.967 4.082 1.205 1.00 96.75 94 SER A C 1
ATOM 750 O O . SER A 1 94 ? 3.040 3.769 0.690 1.00 96.75 94 SER A O 1
ATOM 752 N N . ALA A 1 95 ? 1.432 3.363 2.195 1.00 96.50 95 ALA A N 1
ATOM 753 C CA . ALA A 1 95 ? 2.035 2.145 2.723 1.00 96.50 95 ALA A CA 1
ATOM 754 C C . ALA A 1 95 ? 2.064 1.032 1.666 1.00 96.50 95 ALA A C 1
ATOM 756 O O . ALA A 1 95 ? 3.088 0.371 1.500 1.00 96.50 95 ALA A O 1
ATOM 757 N N . GLY A 1 96 ? 0.967 0.854 0.922 1.00 95.44 96 GLY A N 1
ATOM 758 C CA . GLY A 1 96 ? 0.874 -0.110 -0.171 1.00 95.44 96 GLY A CA 1
ATOM 759 C C . GLY A 1 96 ? 1.865 0.169 -1.303 1.00 95.44 96 GLY A C 1
ATOM 760 O O . GLY A 1 96 ? 2.483 -0.766 -1.813 1.00 95.44 96 GLY A O 1
ATOM 761 N N . LEU A 1 97 ? 2.062 1.441 -1.654 1.00 93.81 97 LEU A N 1
ATOM 762 C CA . LEU A 1 97 ? 3.070 1.873 -2.619 1.00 93.81 97 LEU A CA 1
ATOM 763 C C . LEU A 1 97 ? 4.491 1.576 -2.121 1.00 93.81 97 LEU A C 1
ATOM 765 O O . LEU A 1 97 ? 5.279 0.979 -2.849 1.00 93.81 97 LEU A O 1
ATOM 769 N N . GLY A 1 98 ? 4.805 1.938 -0.873 1.00 92.19 98 GLY A N 1
ATOM 770 C CA . GLY A 1 98 ? 6.118 1.676 -0.275 1.00 92.19 98 GLY A CA 1
ATOM 771 C C . GLY A 1 98 ? 6.469 0.186 -0.231 1.00 92.19 98 GLY A C 1
ATOM 772 O O . GLY A 1 98 ? 7.618 -0.186 -0.430 1.00 92.19 98 GLY A O 1
ATOM 773 N N . LEU A 1 99 ? 5.470 -0.683 -0.058 1.00 91.81 99 LEU A N 1
ATOM 774 C CA . LEU A 1 99 ? 5.643 -2.137 -0.075 1.00 91.81 99 LEU A CA 1
ATOM 775 C C . LEU A 1 99 ? 6.080 -2.706 -1.440 1.00 91.81 99 LEU A C 1
ATOM 777 O O . LEU A 1 99 ? 6.603 -3.819 -1.483 1.00 91.81 99 LEU A O 1
ATOM 781 N N . VAL A 1 100 ? 5.875 -1.975 -2.540 1.00 87.88 100 VAL A N 1
ATOM 782 C CA . VAL A 1 100 ? 6.307 -2.365 -3.900 1.00 87.88 100 VAL A CA 1
ATOM 783 C C . VAL A 1 100 ? 7.366 -1.428 -4.485 1.00 87.88 100 VAL A C 1
ATOM 785 O O . VAL A 1 100 ? 7.707 -1.563 -5.662 1.00 87.88 100 VAL A O 1
ATOM 788 N N . ALA A 1 101 ? 7.883 -0.485 -3.692 1.00 84.88 101 ALA A N 1
ATOM 789 C CA . ALA A 1 101 ? 8.885 0.488 -4.118 1.00 84.88 101 ALA A CA 1
ATOM 790 C C . ALA A 1 101 ? 10.286 -0.140 -4.147 1.00 84.88 101 ALA A C 1
ATOM 792 O O . ALA A 1 101 ? 10.775 -0.602 -3.120 1.00 84.88 101 ALA A O 1
ATOM 793 N N . THR A 1 102 ? 10.889 -0.224 -5.344 1.00 77.81 102 THR A N 1
ATOM 794 C CA . THR A 1 102 ? 12.162 -0.928 -5.618 1.00 77.81 102 THR A CA 1
ATOM 795 C C . THR A 1 102 ? 13.374 -0.115 -5.222 1.00 77.81 102 THR A C 1
ATOM 797 O O . THR A 1 102 ? 13.336 1.104 -5.322 1.00 77.81 102 THR A O 1
ATOM 800 N N . ASN A 1 103 ? 14.485 -0.789 -4.904 1.00 80.12 103 ASN A N 1
ATOM 801 C CA . ASN A 1 103 ? 15.807 -0.150 -4.844 1.00 80.12 103 ASN A CA 1
ATOM 802 C C . ASN A 1 103 ? 16.314 0.258 -6.246 1.00 80.12 103 ASN A C 1
ATOM 804 O O . ASN A 1 103 ? 17.399 0.812 -6.377 1.00 80.12 103 ASN A O 1
ATOM 808 N N . CYS A 1 104 ? 15.546 -0.028 -7.304 1.00 84.50 104 CYS A N 1
ATOM 809 C CA . CYS A 1 104 ? 15.849 0.359 -8.673 1.00 84.50 104 CYS A CA 1
ATOM 810 C C . CYS A 1 104 ? 15.862 1.884 -8.843 1.00 84.50 104 CYS A C 1
ATOM 812 O O . CYS A 1 104 ? 14.816 2.520 -8.953 1.00 84.50 104 CYS A O 1
ATOM 814 N N . ILE A 1 105 ? 17.067 2.445 -8.943 1.00 85.88 105 ILE A N 1
ATOM 815 C CA . ILE A 1 105 ? 17.309 3.877 -9.176 1.00 85.88 105 ILE A CA 1
ATOM 816 C C . ILE A 1 105 ? 16.925 4.351 -10.588 1.00 85.88 105 ILE A C 1
ATOM 818 O O . ILE A 1 105 ? 16.824 5.550 -10.828 1.00 85.88 105 ILE A O 1
ATOM 822 N N . ASN A 1 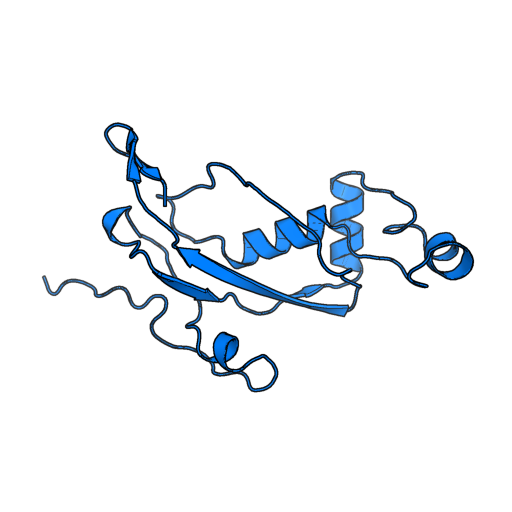106 ? 16.697 3.420 -11.519 1.00 87.44 106 ASN A N 1
ATOM 823 C CA . ASN A 1 106 ? 16.337 3.716 -12.910 1.00 87.44 106 ASN A CA 1
ATOM 824 C C . ASN A 1 106 ? 14.820 3.886 -13.107 1.00 87.44 106 ASN A C 1
ATOM 826 O O . ASN A 1 106 ? 14.365 4.090 -14.232 1.00 87.44 106 ASN A O 1
ATOM 830 N N . ALA A 1 107 ? 14.025 3.759 -12.040 1.00 89.00 107 ALA A N 1
ATOM 831 C CA . ALA A 1 107 ? 12.573 3.820 -12.095 1.00 89.00 107 ALA A CA 1
ATOM 832 C C . ALA A 1 107 ? 12.017 4.800 -11.056 1.00 89.00 107 ALA A C 1
ATOM 834 O O . ALA A 1 107 ? 12.505 4.905 -9.934 1.00 89.00 107 ALA A O 1
ATOM 835 N N . PHE A 1 108 ? 10.945 5.494 -11.425 1.00 90.19 108 PHE A N 1
ATOM 836 C CA . PHE A 1 108 ? 10.173 6.348 -10.530 1.00 90.19 108 PHE A CA 1
ATOM 837 C C . PHE A 1 108 ? 8.700 6.326 -10.940 1.00 90.19 108 PHE A C 1
ATOM 839 O O . PHE A 1 108 ? 8.351 5.983 -12.071 1.00 90.19 108 PHE A O 1
ATOM 846 N N . SER A 1 109 ? 7.814 6.683 -10.011 1.00 91.62 109 SER A N 1
ATOM 847 C CA . SER A 1 109 ? 6.377 6.693 -10.288 1.00 91.62 109 SER A CA 1
ATOM 848 C C . SER A 1 109 ? 5.998 7.923 -11.104 1.00 91.62 109 SER A C 1
ATOM 850 O O . SER A 1 109 ? 6.192 9.051 -10.659 1.00 91.62 109 SER A O 1
ATOM 852 N N . TYR A 1 110 ? 5.444 7.703 -12.297 1.00 91.69 110 TYR A N 1
ATOM 853 C CA . TYR A 1 110 ? 4.994 8.785 -13.176 1.00 91.69 110 TYR A CA 1
ATOM 854 C C . TYR A 1 110 ? 3.615 9.340 -12.784 1.00 91.69 110 TYR A C 1
ATOM 856 O O . TYR A 1 110 ? 3.341 10.522 -12.976 1.00 91.69 110 TYR A O 1
ATOM 864 N N . GLY A 1 111 ? 2.741 8.494 -12.241 1.00 93.38 111 GLY A N 1
ATOM 865 C CA . GLY A 1 111 ? 1.391 8.874 -11.846 1.00 93.38 111 GLY A CA 1
ATOM 866 C C . GLY A 1 111 ? 0.583 7.676 -11.366 1.00 93.38 111 GLY A C 1
ATOM 867 O O . GLY A 1 111 ? 1.001 6.529 -11.522 1.00 93.38 111 GLY A O 1
ATOM 868 N N . TYR A 1 112 ? -0.579 7.961 -10.785 1.00 94.50 112 TYR A N 1
ATOM 869 C CA . TYR A 1 112 ? -1.513 6.951 -10.300 1.00 94.50 112 TYR A CA 1
ATOM 870 C C . TYR A 1 112 ? -2.908 7.266 -10.812 1.00 94.50 112 TYR A C 1
ATOM 872 O O . TYR A 1 112 ? -3.408 8.369 -10.607 1.00 94.50 112 TYR A O 1
ATOM 880 N N . ASP A 1 113 ? -3.550 6.267 -11.404 1.00 94.12 113 ASP A N 1
ATOM 881 C CA . ASP A 1 113 ? -4.898 6.383 -11.942 1.00 94.12 113 ASP A CA 1
ATOM 882 C C . ASP A 1 113 ? -5.841 5.387 -11.268 1.00 94.12 113 ASP A C 1
ATOM 884 O O . ASP A 1 113 ? -5.433 4.338 -10.770 1.00 94.12 113 ASP A O 1
ATOM 888 N N . LYS A 1 114 ? -7.142 5.700 -11.293 1.00 95.25 114 LYS A N 1
ATOM 889 C CA . LYS A 1 114 ? -8.225 4.789 -10.877 1.00 95.25 114 LYS A CA 1
ATOM 890 C C . LYS A 1 114 ? -8.107 4.257 -9.434 1.00 95.25 114 LYS A C 1
ATOM 892 O O . LYS A 1 114 ? -8.626 3.182 -9.143 1.00 95.25 114 LYS A O 1
ATOM 897 N N . LEU A 1 115 ? -7.507 5.018 -8.512 1.00 96.69 115 LEU A N 1
ATOM 898 C CA . LEU A 1 115 ? -7.448 4.654 -7.090 1.00 96.69 115 LEU A CA 1
ATOM 899 C C . LEU A 1 115 ? -8.860 4.506 -6.498 1.00 96.69 115 LEU A C 1
ATOM 901 O O . LEU A 1 115 ? -9.706 5.391 -6.658 1.00 96.69 115 LEU A O 1
ATOM 905 N N . ARG A 1 116 ? -9.124 3.390 -5.812 1.00 97.75 116 ARG A N 1
ATOM 906 C CA . ARG A 1 116 ? -10.395 3.107 -5.129 1.00 97.75 116 ARG A CA 1
ATOM 907 C C . ARG A 1 116 ? -10.140 2.440 -3.780 1.00 97.75 116 ARG A C 1
ATOM 909 O O . ARG A 1 116 ? -9.405 1.460 -3.708 1.00 97.75 116 ARG A O 1
ATOM 916 N N . PHE A 1 117 ? -10.810 2.924 -2.737 1.00 96.94 117 PHE A N 1
ATOM 917 C CA . PHE A 1 117 ? -10.855 2.281 -1.423 1.00 96.94 117 PHE A CA 1
ATOM 918 C C . PHE A 1 117 ? -12.110 1.409 -1.343 1.00 96.94 117 PHE A C 1
ATOM 920 O O . PHE A 1 117 ? -13.210 1.916 -1.152 1.00 96.94 117 PHE A O 1
ATOM 927 N N . ILE A 1 118 ? -11.958 0.101 -1.565 1.00 97.12 118 ILE A N 1
ATOM 928 C CA . ILE A 1 118 ? -13.099 -0.831 -1.668 1.00 97.12 118 ILE A CA 1
ATOM 929 C C . ILE A 1 118 ? -13.525 -1.440 -0.327 1.00 97.12 118 ILE A C 1
ATOM 931 O O . ILE A 1 118 ? -14.617 -1.993 -0.224 1.00 97.12 118 ILE A O 1
ATOM 935 N N . LYS A 1 119 ? -12.657 -1.379 0.687 1.00 96.62 119 LYS A N 1
ATOM 936 C CA . LYS A 1 119 ? -12.901 -1.871 2.047 1.00 96.62 119 LYS A CA 1
ATOM 937 C C . LYS A 1 119 ? -12.187 -0.953 3.046 1.00 96.62 119 LYS A C 1
ATOM 939 O O . LYS A 1 119 ? -11.096 -0.480 2.717 1.00 96.62 119 LYS A O 1
ATOM 944 N N . PRO A 1 120 ? -12.773 -0.700 4.231 1.00 97.31 120 PRO A N 1
ATOM 945 C CA . PRO A 1 120 ? -12.079 0.010 5.297 1.00 97.31 120 PRO A CA 1
ATOM 946 C C . PRO A 1 120 ? -10.882 -0.809 5.786 1.00 97.31 120 PRO A C 1
ATOM 948 O O . PRO A 1 120 ? -10.918 -2.040 5.768 1.00 97.31 120 PRO A O 1
ATOM 951 N N . VAL A 1 121 ? -9.846 -0.107 6.234 1.00 98.31 121 VAL A N 1
ATOM 952 C CA . VAL A 1 121 ? -8.698 -0.689 6.931 1.00 98.31 121 VAL A CA 1
ATOM 953 C C . VAL A 1 121 ? -8.711 -0.159 8.352 1.00 98.31 121 VAL A C 1
ATOM 955 O O . VAL A 1 121 ? -8.950 1.030 8.572 1.00 98.31 121 VAL A O 1
ATOM 958 N N . PHE A 1 122 ? -8.462 -1.040 9.307 1.00 98.25 122 PHE A N 1
ATOM 959 C CA . PHE A 1 122 ? -8.444 -0.729 10.725 1.00 98.25 122 PHE A CA 1
ATOM 960 C C . PHE A 1 122 ? -7.046 -0.913 11.310 1.00 98.25 122 PHE A C 1
ATOM 962 O O . PHE A 1 122 ? -6.202 -1.632 10.775 1.00 98.25 122 PHE A O 1
ATOM 969 N N . ILE A 1 123 ? -6.808 -0.266 12.448 1.00 98.00 123 ILE A N 1
ATOM 970 C CA . ILE A 1 123 ? -5.614 -0.516 13.254 1.00 98.00 123 ILE A CA 1
ATOM 971 C C . ILE A 1 123 ? -5.565 -2.007 13.624 1.00 98.00 123 ILE A C 1
ATOM 973 O O . ILE A 1 123 ? -6.573 -2.588 14.032 1.00 98.00 123 ILE A O 1
ATOM 977 N N . GLY A 1 124 ? -4.394 -2.623 13.461 1.00 97.88 124 GLY A N 1
ATOM 978 C CA . GLY A 1 124 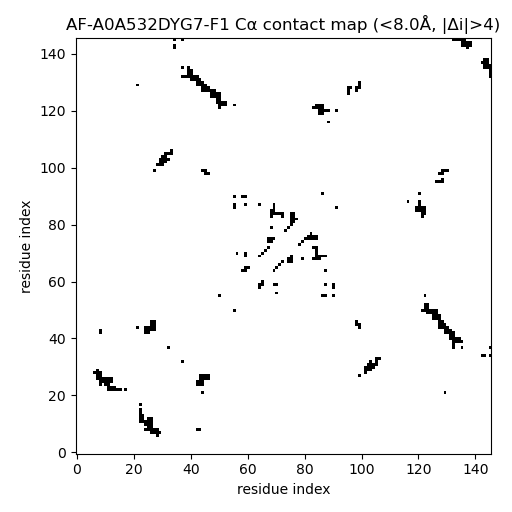? -4.167 -4.059 13.637 1.00 97.88 124 GLY A CA 1
ATOM 979 C C . GLY A 1 124 ? -4.335 -4.893 12.363 1.00 97.88 124 GLY A C 1
ATOM 980 O O . GLY A 1 124 ? -3.885 -6.041 12.334 1.00 97.88 124 GLY A O 1
ATOM 981 N N . ASP A 1 125 ? -4.907 -4.340 11.288 1.00 97.94 125 ASP A N 1
ATOM 982 C CA . ASP A 1 125 ? -4.999 -5.057 10.016 1.00 97.94 125 ASP A CA 1
ATOM 983 C C . ASP A 1 125 ? -3.612 -5.247 9.389 1.00 97.94 125 ASP A C 1
ATOM 985 O O . ASP A 1 125 ? -2.714 -4.408 9.500 1.00 97.94 125 ASP A O 1
ATOM 989 N N . THR A 1 126 ? -3.438 -6.372 8.694 1.00 97.19 126 THR A N 1
ATOM 990 C CA . THR A 1 126 ? -2.214 -6.686 7.952 1.00 97.19 126 THR A CA 1
ATOM 991 C C . THR A 1 126 ? -2.453 -6.573 6.457 1.00 97.19 126 THR A C 1
ATOM 993 O O . THR A 1 126 ? -3.278 -7.294 5.899 1.00 97.19 126 THR A O 1
ATOM 996 N N . ILE A 1 127 ? -1.686 -5.704 5.803 1.00 96.56 127 ILE A N 1
ATOM 997 C CA . ILE A 1 127 ? -1.754 -5.450 4.365 1.00 96.56 127 ILE A CA 1
ATOM 998 C C . ILE A 1 127 ? -0.525 -6.000 3.635 1.00 96.56 127 ILE A C 1
ATOM 1000 O O . ILE A 1 127 ? 0.536 -6.231 4.219 1.00 96.56 127 ILE A O 1
ATOM 1004 N N . TYR A 1 128 ? -0.679 -6.209 2.334 1.00 95.25 128 TYR A N 1
ATOM 1005 C CA . TYR A 1 128 ? 0.391 -6.464 1.375 1.00 95.25 128 TYR A CA 1
ATOM 1006 C C . TYR A 1 128 ? -0.068 -5.975 0.003 1.00 95.25 128 TYR A C 1
ATOM 1008 O O . TYR A 1 128 ? -1.262 -5.779 -0.232 1.00 95.25 128 TYR A O 1
ATOM 1016 N N . SER A 1 129 ? 0.884 -5.807 -0.901 1.00 95.31 129 SER A N 1
ATOM 1017 C CA . SER A 1 129 ? 0.647 -5.316 -2.248 1.00 95.31 129 SER A CA 1
ATOM 1018 C C . SER A 1 129 ? 1.027 -6.376 -3.268 1.00 95.31 129 SER A C 1
ATOM 1020 O O . SER A 1 129 ? 2.009 -7.103 -3.100 1.00 95.31 129 SER A O 1
ATOM 1022 N N . ILE A 1 130 ? 0.258 -6.437 -4.350 1.00 94.12 130 ILE A N 1
ATOM 1023 C CA . ILE A 1 130 ? 0.584 -7.211 -5.545 1.00 94.12 130 ILE A CA 1
ATOM 1024 C C . ILE A 1 130 ? 0.745 -6.219 -6.687 1.00 94.12 130 ILE A C 1
ATOM 1026 O O . ILE A 1 130 ? -0.176 -5.460 -6.986 1.00 94.12 130 ILE A O 1
ATOM 1030 N N . ARG A 1 131 ? 1.908 -6.241 -7.337 1.00 91.94 131 ARG A N 1
ATOM 1031 C CA . ARG A 1 131 ? 2.159 -5.470 -8.555 1.00 91.94 131 ARG A CA 1
ATOM 1032 C C . ARG A 1 131 ? 2.006 -6.396 -9.749 1.00 91.94 131 ARG A C 1
ATOM 1034 O O . ARG A 1 131 ? 2.575 -7.484 -9.750 1.00 91.94 131 ARG A O 1
ATOM 1041 N N . SER A 1 132 ? 1.259 -5.955 -10.754 1.00 92.81 132 SER A N 1
ATOM 1042 C CA . SER A 1 132 ? 1.172 -6.615 -12.058 1.00 92.81 132 SER A CA 1
ATOM 1043 C C . SER A 1 132 ? 1.643 -5.637 -13.128 1.00 92.81 132 SER A C 1
ATOM 1045 O O . SER A 1 132 ? 1.111 -4.533 -13.197 1.00 92.81 132 SER A O 1
ATOM 1047 N N . ASN A 1 133 ? 2.616 -6.031 -13.948 1.00 91.69 133 ASN A N 1
ATOM 1048 C CA . ASN A 1 133 ? 3.041 -5.234 -15.099 1.00 91.69 133 ASN A CA 1
ATOM 1049 C C . ASN A 1 133 ? 2.001 -5.417 -16.212 1.00 91.69 133 ASN A C 1
ATOM 1051 O O . ASN A 1 133 ? 1.843 -6.529 -16.721 1.00 91.69 133 ASN A O 1
ATOM 1055 N N . LEU A 1 134 ? 1.257 -4.367 -16.553 1.00 94.38 134 LEU A N 1
ATOM 1056 C CA . LEU A 1 134 ? 0.111 -4.488 -17.464 1.00 94.38 134 LEU A CA 1
ATOM 1057 C C . LEU A 1 134 ? 0.484 -4.268 -18.928 1.00 94.38 134 LEU A C 1
ATOM 1059 O O . LEU A 1 134 ? -0.028 -4.968 -19.794 1.00 94.38 134 LEU A O 1
ATOM 1063 N N . ASP A 1 135 ? 1.346 -3.293 -19.192 1.00 94.75 135 ASP A N 1
ATOM 1064 C CA . ASP A 1 135 ? 1.790 -2.906 -20.528 1.00 94.75 135 ASP A CA 1
ATOM 1065 C C . ASP A 1 135 ? 3.104 -2.131 -20.406 1.00 94.75 135 ASP A C 1
ATOM 1067 O O . ASP A 1 135 ? 3.499 -1.742 -19.311 1.00 94.75 135 ASP A O 1
ATOM 1071 N N . LYS A 1 136 ? 3.793 -1.911 -21.521 1.00 94.50 136 LYS A N 1
ATOM 1072 C CA . LYS A 1 136 ? 5.070 -1.220 -21.550 1.00 94.50 136 LYS A CA 1
ATOM 1073 C C . LYS A 1 136 ? 5.281 -0.538 -22.902 1.00 94.50 136 LYS A C 1
ATOM 1075 O O . LYS A 1 136 ? 5.212 -1.187 -23.943 1.00 94.50 136 LYS A O 1
ATOM 1080 N N . LYS A 1 137 ? 5.563 0.771 -22.903 1.00 95.44 137 LYS A N 1
ATOM 1081 C CA . LYS A 1 137 ? 5.735 1.567 -24.135 1.00 95.44 137 LYS A CA 1
ATOM 1082 C C . LYS A 1 137 ? 6.810 2.655 -24.024 1.00 95.44 137 LYS A C 1
ATOM 1084 O O . LYS A 1 137 ? 6.891 3.314 -22.985 1.00 95.44 137 LYS A O 1
ATOM 1089 N N . PRO A 1 138 ? 7.593 2.930 -25.087 1.00 95.06 138 PRO A N 1
ATOM 1090 C CA . PRO A 1 138 ? 8.491 4.081 -25.109 1.00 95.06 138 PRO A CA 1
ATOM 1091 C C . PRO A 1 138 ? 7.708 5.391 -24.962 1.00 95.06 138 PRO A C 1
ATOM 1093 O O . PRO A 1 138 ? 6.579 5.505 -25.445 1.00 95.06 138 PRO A O 1
ATOM 1096 N N . LYS A 1 139 ? 8.303 6.390 -24.305 1.00 93.62 139 LYS A N 1
ATOM 1097 C CA . LYS A 1 139 ? 7.686 7.716 -24.126 1.00 93.62 139 LYS A CA 1
ATOM 1098 C C . LYS A 1 139 ? 8.624 8.858 -24.488 1.00 93.62 139 LYS A C 1
ATOM 1100 O O . LYS A 1 139 ? 8.199 9.822 -25.115 1.00 93.62 139 LYS A O 1
ATOM 1105 N N . TYR A 1 140 ? 9.885 8.739 -24.095 1.00 93.00 140 TYR A N 1
ATOM 1106 C CA . TYR A 1 140 ? 10.955 9.668 -24.428 1.00 93.00 140 TYR A CA 1
ATOM 1107 C C . TYR A 1 140 ? 12.088 8.910 -25.123 1.00 93.00 140 TYR A C 1
ATOM 1109 O O . TYR A 1 140 ? 12.059 7.684 -25.206 1.00 93.00 140 TYR A O 1
ATOM 1117 N N . LYS A 1 141 ? 13.103 9.640 -25.599 1.00 92.31 141 LYS A N 1
ATOM 1118 C CA . LYS A 1 141 ? 14.248 9.060 -26.318 1.00 92.31 141 LYS A CA 1
ATOM 1119 C C . LYS A 1 141 ? 14.936 7.929 -25.537 1.00 92.31 141 LYS A C 1
ATOM 1121 O O . LYS A 1 141 ? 15.333 6.943 -26.140 1.00 92.31 141 LYS A O 1
ATOM 1126 N N . GLU A 1 142 ? 15.051 8.082 -24.217 1.00 92.12 142 GLU A N 1
ATOM 1127 C CA . GLU A 1 142 ? 15.790 7.167 -23.330 1.00 92.12 142 GLU A CA 1
ATOM 1128 C C . GLU A 1 142 ? 14.919 6.627 -22.179 1.00 92.12 142 GLU A C 1
ATOM 1130 O O . GLU A 1 142 ? 15.430 6.039 -21.234 1.00 92.12 142 GLU A O 1
ATOM 1135 N N . MET A 1 143 ? 13.595 6.834 -22.226 1.00 91.94 143 MET A N 1
ATOM 1136 C CA . MET A 1 143 ? 12.681 6.411 -21.157 1.00 91.94 143 MET A CA 1
ATOM 1137 C C . MET A 1 143 ? 11.353 5.892 -21.709 1.00 91.94 143 MET A C 1
ATOM 1139 O O . MET A 1 143 ? 10.814 6.405 -22.695 1.00 91.94 143 MET A O 1
ATOM 1143 N N . GLY A 1 144 ? 10.773 4.919 -21.012 1.00 94.25 144 GLY A N 1
ATOM 1144 C CA . GLY A 1 144 ? 9.452 4.376 -21.306 1.00 94.25 144 GLY A CA 1
ATOM 1145 C C . GLY A 1 144 ? 8.554 4.314 -20.076 1.00 94.25 144 GLY A C 1
ATOM 1146 O O . GLY A 1 144 ? 8.991 4.547 -18.953 1.00 94.25 144 GLY A O 1
ATOM 1147 N N . LEU A 1 145 ? 7.279 4.024 -20.315 1.00 94.00 145 LEU A N 1
ATOM 1148 C CA . LEU A 1 145 ? 6.300 3.676 -19.292 1.00 94.00 145 LEU A CA 1
ATOM 1149 C C . LEU A 1 145 ? 6.197 2.153 -19.190 1.00 94.00 145 LEU A C 1
ATOM 1151 O O . LEU A 1 145 ? 6.299 1.468 -20.210 1.00 94.00 145 LEU A O 1
ATOM 1155 N N . ILE A 1 146 ? 5.974 1.669 -17.974 1.00 89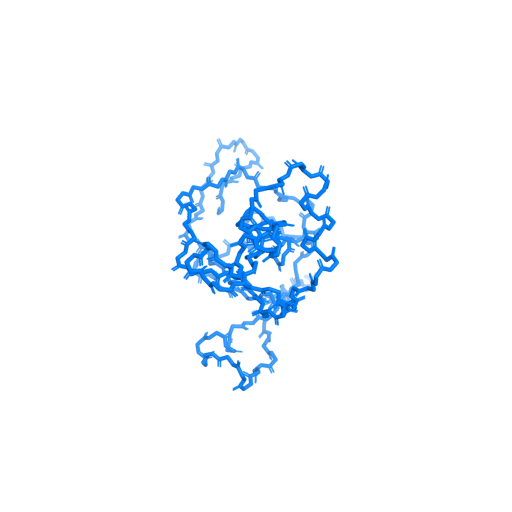.38 146 ILE A N 1
ATOM 1156 C CA . ILE A 1 146 ? 5.821 0.266 -17.558 1.00 89.38 146 ILE A CA 1
ATOM 1157 C C . ILE A 1 146 ? 4.557 0.106 -16.706 1.00 89.38 146 ILE A C 1
ATOM 1159 O O . ILE A 1 146 ? 4.043 1.154 -16.245 1.00 89.38 146 ILE A O 1
#